Protein AF-A0A0G4N656-F1 (afdb_monomer_lite)

pLDDT: mean 97.89, std 2.23, range [76.06, 98.94]

Foldseek 3Di:
DQDDPPDPVQLVVQANPVSLCSVLVVLVVCCVVPVPAAAEQEAARSGLSSQLSNLQVHDPVSLVSHQAYEYELHLCQVPDSRPNDPVRYYYHQFPPSVSVVNDDDGDPSSVPCVVVVVVVVVVVVVRRD

Organism: Verticillium longisporum (NCBI:txid100787)

Structure (mmCIF, N/CA/C/O backbone):
data_AF-A0A0G4N656-F1
#
_entry.id   AF-A0A0G4N656-F1
#
loop_
_atom_site.group_PDB
_atom_site.id
_atom_site.type_symbol
_atom_site.label_atom_id
_atom_site.label_alt_id
_atom_site.label_comp_id
_atom_site.label_asym_id
_atom_site.label_entity_id
_atom_site.label_seq_id
_atom_site.pdbx_PDB_ins_code
_atom_site.Cartn_x
_atom_site.Cartn_y
_atom_site.Cartn_z
_atom_site.occupancy
_atom_site.B_iso_or_equiv
_atom_site.auth_seq_id
_atom_site.auth_comp_id
_atom_site.auth_asym_id
_atom_site.auth_atom_id
_atom_site.pdbx_PDB_model_num
ATOM 1 N N . GLY A 1 1 ? -6.746 9.811 -2.331 1.00 89.88 1 GLY A N 1
ATOM 2 C CA . GLY A 1 1 ? -5.439 9.121 -2.350 1.00 89.88 1 GLY A CA 1
ATOM 3 C C . GLY A 1 1 ? -4.524 9.719 -1.300 1.00 89.88 1 GLY A C 1
ATOM 4 O O . GLY A 1 1 ? -4.951 10.631 -0.602 1.00 89.88 1 GLY A O 1
ATOM 5 N N . VAL A 1 2 ? -3.294 9.218 -1.185 1.00 97.44 2 VAL A N 1
ATOM 6 C CA . VAL A 1 2 ? -2.240 9.826 -0.353 1.00 97.44 2 VAL A CA 1
ATOM 7 C C . VAL A 1 2 ? -1.472 10.820 -1.220 1.00 97.44 2 VAL A C 1
ATOM 9 O O . VAL A 1 2 ? -1.015 10.445 -2.296 1.00 97.44 2 VAL A O 1
ATOM 12 N N . THR A 1 3 ? -1.338 12.068 -0.778 1.00 97.56 3 THR A N 1
ATOM 13 C CA . THR A 1 3 ? -0.564 13.083 -1.505 1.00 97.56 3 THR A CA 1
ATOM 14 C C . THR A 1 3 ? 0.915 12.945 -1.167 1.00 97.56 3 THR A C 1
ATOM 16 O O . THR A 1 3 ? 1.298 13.126 -0.014 1.00 97.56 3 THR A O 1
ATOM 19 N N . TYR A 1 4 ? 1.736 12.625 -2.165 1.00 98.19 4 TYR A N 1
ATOM 20 C CA . TYR A 1 4 ? 3.196 12.590 -2.077 1.00 98.19 4 TYR A CA 1
ATOM 21 C C . TYR A 1 4 ? 3.806 12.723 -3.487 1.00 98.19 4 TYR A C 1
ATOM 23 O O . TYR A 1 4 ? 3.086 12.516 -4.466 1.00 98.19 4 TYR A O 1
ATOM 31 N N . PRO A 1 5 ? 5.102 13.059 -3.629 1.00 98.00 5 PRO A N 1
ATOM 32 C CA . PRO A 1 5 ? 5.697 13.377 -4.932 1.00 98.00 5 PRO A CA 1
ATOM 33 C C . PRO A 1 5 ? 5.783 12.219 -5.932 1.00 98.00 5 PRO A C 1
ATOM 35 O O . PRO A 1 5 ? 5.918 12.471 -7.124 1.00 98.00 5 PRO A O 1
ATOM 38 N N . ALA A 1 6 ? 5.766 10.967 -5.461 1.00 97.69 6 ALA A N 1
ATOM 39 C CA . ALA A 1 6 ? 5.884 9.763 -6.290 1.00 97.69 6 ALA A CA 1
ATOM 40 C C . ALA A 1 6 ? 7.044 9.796 -7.312 1.00 97.69 6 ALA A C 1
ATOM 42 O O . ALA A 1 6 ? 6.914 9.323 -8.438 1.00 97.69 6 ALA A O 1
ATOM 43 N N . ASN A 1 7 ? 8.195 10.346 -6.917 1.00 97.94 7 ASN A N 1
ATOM 44 C CA . ASN A 1 7 ? 9.356 10.522 -7.792 1.00 97.94 7 ASN A CA 1
ATOM 45 C C . ASN A 1 7 ? 10.402 9.404 -7.614 1.00 97.94 7 ASN A C 1
ATOM 47 O O . ASN A 1 7 ? 10.369 8.645 -6.645 1.00 97.94 7 ASN A O 1
ATOM 51 N N . VAL A 1 8 ? 11.353 9.309 -8.546 1.00 96.88 8 VAL A N 1
ATOM 52 C CA . VAL A 1 8 ? 12.396 8.266 -8.526 1.00 96.88 8 VAL A CA 1
ATOM 53 C C . VAL A 1 8 ? 13.269 8.354 -7.271 1.00 96.88 8 VAL A C 1
ATOM 55 O O . VAL A 1 8 ? 13.578 7.327 -6.675 1.00 96.88 8 VAL A O 1
ATOM 58 N N . ALA A 1 9 ? 13.616 9.562 -6.819 1.00 97.75 9 ALA A N 1
ATOM 59 C CA . ALA A 1 9 ? 14.427 9.749 -5.615 1.00 97.75 9 ALA A CA 1
ATOM 60 C C . ALA A 1 9 ? 13.756 9.150 -4.364 1.00 97.75 9 ALA A C 1
ATOM 62 O O . ALA A 1 9 ? 14.400 8.438 -3.599 1.00 97.75 9 ALA A O 1
ATOM 63 N N . GLY A 1 10 ? 12.450 9.370 -4.191 1.00 98.00 10 GLY A N 1
ATOM 64 C CA . GLY A 1 10 ? 11.661 8.793 -3.104 1.00 98.00 10 GLY A CA 1
ATOM 65 C C . GLY A 1 10 ? 11.558 7.273 -3.194 1.00 98.00 10 GLY A C 1
ATOM 66 O O . GLY A 1 10 ? 11.662 6.593 -2.178 1.00 98.00 10 GLY A O 1
ATOM 67 N N . PHE A 1 11 ? 11.429 6.721 -4.404 1.00 98.44 11 PHE A N 1
ATOM 68 C CA . PHE A 1 11 ? 11.470 5.272 -4.620 1.00 98.44 11 PHE A CA 1
ATOM 69 C C . PHE A 1 11 ? 12.818 4.662 -4.210 1.00 98.44 11 PHE A C 1
ATOM 71 O O . PHE A 1 11 ? 12.844 3.673 -3.478 1.00 98.44 11 PHE A O 1
ATOM 78 N N . LEU A 1 12 ? 13.928 5.264 -4.648 1.00 97.69 12 LEU A N 1
ATOM 79 C CA . LEU A 1 12 ? 15.280 4.792 -4.331 1.00 97.69 12 LEU A CA 1
ATOM 80 C C . LEU A 1 12 ? 15.609 4.938 -2.839 1.00 97.69 12 LEU A C 1
ATOM 82 O O . LEU A 1 12 ? 16.352 4.130 -2.292 1.00 97.69 12 LEU A O 1
ATOM 86 N N . ALA A 1 13 ? 15.005 5.916 -2.161 1.00 98.00 13 ALA A N 1
ATOM 87 C CA . ALA A 1 13 ? 15.086 6.071 -0.711 1.00 98.00 13 ALA A CA 1
ATOM 88 C C . ALA A 1 13 ? 14.222 5.056 0.074 1.00 98.00 13 ALA A C 1
ATOM 90 O O . ALA A 1 13 ? 14.209 5.082 1.304 1.00 98.00 13 ALA A O 1
ATOM 91 N N . GLY A 1 14 ? 13.488 4.164 -0.603 1.00 98.00 14 GLY A N 1
ATOM 92 C CA . GLY A 1 14 ? 12.625 3.172 0.042 1.00 98.00 14 GLY A CA 1
ATOM 93 C C . GLY A 1 14 ? 11.266 3.722 0.491 1.00 98.00 14 GLY A C 1
ATOM 94 O O . GLY A 1 14 ? 10.654 3.167 1.413 1.00 98.00 14 GLY A O 1
ATOM 95 N N . GLY A 1 15 ? 10.800 4.790 -0.153 1.00 98.38 15 GLY A N 1
ATOM 96 C CA . GLY A 1 15 ? 9.465 5.365 -0.043 1.00 98.38 15 GLY A CA 1
ATOM 97 C C . GLY A 1 15 ? 9.522 6.799 0.464 1.00 98.38 15 GLY A C 1
ATOM 98 O O . GLY A 1 15 ? 10.281 7.114 1.379 1.00 98.38 15 GLY A O 1
ATOM 99 N N . ASP A 1 16 ? 8.684 7.677 -0.089 1.00 98.62 16 ASP A N 1
ATOM 100 C CA . ASP A 1 16 ? 8.635 9.071 0.348 1.00 98.62 16 ASP A CA 1
ATOM 101 C C . ASP A 1 16 ? 8.258 9.183 1.837 1.00 98.62 16 ASP A C 1
ATOM 103 O O . ASP A 1 16 ? 7.195 8.728 2.279 1.00 98.62 16 ASP A O 1
ATOM 107 N N . ALA A 1 17 ? 9.139 9.789 2.635 1.00 98.38 17 ALA A N 1
ATOM 108 C CA . ALA A 1 17 ? 8.971 9.861 4.084 1.00 98.38 17 ALA A CA 1
ATOM 109 C C . ALA A 1 17 ? 7.779 10.743 4.492 1.00 98.38 17 ALA A C 1
ATOM 111 O O . ALA A 1 17 ? 7.093 10.437 5.472 1.00 98.38 17 ALA A O 1
ATOM 112 N N . ALA A 1 18 ? 7.512 11.823 3.750 1.00 98.44 18 ALA A N 1
ATOM 113 C CA . ALA A 1 18 ? 6.368 12.691 4.012 1.00 98.44 18 ALA A CA 1
ATOM 114 C C . ALA A 1 18 ? 5.052 11.975 3.683 1.00 98.44 18 ALA A C 1
ATOM 116 O O . ALA A 1 18 ? 4.175 11.918 4.536 1.00 98.44 18 ALA A O 1
ATOM 117 N N . GLY A 1 19 ? 4.962 11.326 2.524 1.00 98.62 19 GLY A N 1
ATOM 118 C CA . GLY A 1 19 ? 3.838 10.500 2.099 1.00 98.62 19 GLY A CA 1
ATOM 119 C C . GLY A 1 19 ? 3.558 9.347 3.054 1.00 98.62 19 GLY A C 1
ATOM 120 O O . GLY A 1 19 ? 2.402 9.079 3.374 1.00 98.62 19 GLY A O 1
ATOM 121 N N . SER A 1 20 ? 4.608 8.722 3.589 1.00 98.81 20 SER A N 1
ATOM 122 C CA . SER A 1 20 ? 4.496 7.690 4.628 1.00 98.81 20 SER A CA 1
ATOM 123 C C . SER A 1 20 ? 3.822 8.236 5.892 1.00 98.81 20 SER A C 1
ATOM 125 O O . SER A 1 20 ? 2.862 7.644 6.387 1.00 98.81 20 SER A O 1
ATOM 127 N N . ARG A 1 21 ? 4.257 9.413 6.371 1.00 98.81 21 ARG A N 1
ATOM 128 C CA . ARG A 1 21 ? 3.613 10.105 7.502 1.00 98.81 21 ARG A CA 1
ATOM 129 C C . ARG A 1 21 ? 2.178 10.514 7.179 1.00 98.81 21 ARG A C 1
ATOM 131 O O . ARG A 1 21 ? 1.290 10.306 8.000 1.00 98.81 21 ARG A O 1
ATOM 138 N N . THR A 1 22 ? 1.926 11.046 5.986 1.00 98.75 22 THR A N 1
ATOM 139 C CA . THR A 1 22 ? 0.582 11.429 5.536 1.00 98.75 22 THR A CA 1
ATOM 140 C C . THR A 1 22 ? -0.356 10.226 5.514 1.00 98.75 22 THR A C 1
ATOM 142 O O . THR A 1 22 ? -1.481 10.320 5.999 1.00 98.75 22 THR A O 1
ATOM 145 N N . MET A 1 23 ? 0.087 9.069 5.017 1.00 98.88 23 MET A N 1
ATOM 146 C CA . MET A 1 23 ? -0.724 7.851 5.017 1.00 98.88 23 MET A CA 1
ATOM 147 C C . MET A 1 23 ? -1.023 7.352 6.437 1.00 98.88 23 MET A C 1
ATOM 149 O O . MET A 1 23 ? -2.166 6.981 6.721 1.00 98.88 23 MET A O 1
ATOM 153 N N . ALA A 1 24 ? -0.047 7.395 7.349 1.00 98.81 24 ALA A N 1
ATOM 154 C CA . ALA A 1 24 ? -0.264 7.057 8.757 1.00 98.81 24 ALA A CA 1
ATOM 155 C C . ALA A 1 24 ? -1.277 8.011 9.422 1.00 98.81 24 ALA A C 1
ATOM 157 O O . ALA A 1 24 ? -2.210 7.564 10.090 1.00 98.81 24 ALA A O 1
ATOM 158 N N . GLN A 1 25 ? -1.169 9.319 9.166 1.00 98.75 25 GLN A N 1
ATOM 159 C CA . GLN A 1 25 ? -2.110 10.332 9.659 1.00 98.75 25 GLN A CA 1
ATOM 160 C C . GLN A 1 25 ? -3.526 10.140 9.104 1.00 98.75 25 GLN A C 1
ATOM 162 O O . GLN A 1 25 ? -4.497 10.219 9.855 1.00 98.75 25 GLN A O 1
ATOM 167 N N . LEU A 1 26 ? -3.665 9.851 7.807 1.00 98.75 26 LEU A N 1
ATOM 168 C CA . LEU A 1 26 ? -4.961 9.551 7.190 1.00 98.75 26 LEU A CA 1
ATOM 169 C C . LEU A 1 26 ? -5.583 8.284 7.783 1.00 98.75 26 LEU A C 1
ATOM 171 O O . LEU A 1 26 ? -6.786 8.255 8.035 1.00 98.75 26 LEU A O 1
ATOM 175 N N . THR A 1 27 ? -4.766 7.269 8.069 1.00 98.69 27 THR A N 1
ATOM 176 C CA . THR A 1 27 ? -5.211 6.043 8.743 1.00 98.69 27 THR A CA 1
ATOM 177 C C . THR A 1 27 ? -5.717 6.353 10.150 1.00 98.69 27 THR A C 1
ATOM 179 O O . THR A 1 27 ? -6.839 5.987 10.495 1.00 98.69 27 THR A O 1
ATOM 182 N N . ALA A 1 28 ? -4.941 7.093 10.946 1.00 98.50 28 ALA A N 1
ATOM 183 C CA . ALA A 1 28 ? -5.338 7.526 12.283 1.00 98.50 28 ALA A CA 1
ATOM 184 C C . ALA A 1 28 ? -6.635 8.354 12.264 1.00 98.50 28 ALA A C 1
ATOM 186 O O . ALA A 1 28 ? -7.518 8.149 13.095 1.00 98.50 28 ALA A O 1
ATOM 187 N N . ARG A 1 29 ? -6.783 9.244 11.279 1.00 98.56 29 ARG A N 1
ATOM 188 C CA . ARG A 1 29 ? -7.993 10.043 11.074 1.00 98.56 29 ARG A CA 1
ATOM 189 C C . ARG A 1 29 ? -9.201 9.182 10.703 1.00 98.56 29 ARG A C 1
ATOM 191 O O . ARG A 1 29 ? -10.287 9.426 11.214 1.00 98.56 29 ARG A O 1
ATOM 198 N N . ALA A 1 30 ? -9.032 8.167 9.857 1.00 98.50 30 ALA A N 1
ATOM 199 C CA . ALA A 1 30 ? -10.109 7.237 9.522 1.00 98.50 30 ALA A CA 1
ATOM 200 C C . ALA A 1 30 ? -10.566 6.427 10.747 1.00 98.50 30 ALA A C 1
ATOM 202 O O . ALA A 1 30 ? -11.763 6.207 10.919 1.00 98.50 30 ALA A O 1
ATOM 203 N N . VAL A 1 31 ? -9.635 6.040 11.630 1.00 98.19 31 VAL A N 1
ATOM 204 C CA . VAL A 1 31 ? -9.966 5.370 12.899 1.00 98.19 31 VAL A CA 1
ATOM 205 C C . VAL A 1 31 ? -10.880 6.231 13.768 1.00 98.19 31 VAL A C 1
ATOM 207 O O . VAL A 1 31 ? -11.836 5.701 14.331 1.00 98.19 31 VAL A O 1
ATOM 210 N N . THR A 1 32 ? -10.601 7.532 13.882 1.00 97.88 32 THR A N 1
ATOM 211 C CA . THR A 1 32 ? -11.352 8.431 14.771 1.00 97.88 32 THR A CA 1
ATOM 212 C C . THR A 1 32 ? -12.648 8.941 14.150 1.00 97.88 32 THR A C 1
ATOM 214 O O . THR A 1 32 ? -13.676 8.961 14.818 1.00 97.88 32 THR A O 1
ATOM 217 N N . GLN A 1 33 ? -12.628 9.333 12.875 1.00 98.44 33 GLN A N 1
ATOM 218 C CA . GLN A 1 33 ? -13.791 9.922 12.201 1.00 98.44 33 GLN A CA 1
ATOM 219 C C . GLN A 1 33 ? -14.812 8.875 11.752 1.00 98.44 33 GLN A C 1
ATOM 221 O O . GLN A 1 33 ? -15.982 9.198 11.565 1.00 98.44 33 GLN A O 1
ATOM 226 N N . CYS A 1 34 ? -14.386 7.624 11.559 1.00 98.00 34 CYS A N 1
ATOM 227 C CA . CYS A 1 34 ? -15.233 6.559 11.035 1.00 98.00 34 CYS A CA 1
ATOM 228 C C . CYS A 1 34 ? -15.036 5.259 11.840 1.00 98.00 34 CYS A C 1
ATOM 230 O O . CYS A 1 34 ? -14.525 4.272 11.308 1.00 98.00 34 CYS A O 1
ATOM 232 N N . PRO A 1 35 ? -15.456 5.201 13.117 1.00 95.31 35 PRO A N 1
ATOM 233 C CA . PRO A 1 35 ? -15.141 4.084 14.018 1.00 95.31 35 PRO A CA 1
ATOM 234 C C . PRO A 1 35 ? -15.703 2.726 13.569 1.00 95.31 35 PRO A C 1
ATOM 236 O O . PRO A 1 35 ? -15.194 1.686 13.978 1.00 95.31 35 PRO A O 1
ATOM 239 N N . ASN A 1 36 ? -16.701 2.715 12.682 1.00 96.31 36 ASN A N 1
ATOM 240 C CA . ASN A 1 36 ? -17.286 1.490 12.131 1.00 96.31 36 ASN A CA 1
ATOM 241 C C . ASN A 1 36 ? -16.739 1.123 10.743 1.00 96.31 36 ASN A C 1
ATOM 243 O O . ASN A 1 36 ? -17.039 0.042 10.239 1.00 96.31 36 ASN A O 1
ATOM 247 N N . THR A 1 37 ? -15.931 1.987 10.117 1.00 98.06 37 THR A N 1
ATOM 248 C CA . THR A 1 37 ? -15.404 1.709 8.776 1.00 98.06 37 THR A CA 1
ATOM 249 C C . THR A 1 37 ? -14.390 0.570 8.799 1.00 98.06 37 THR A C 1
ATOM 251 O O . THR A 1 37 ? -13.662 0.377 9.782 1.00 98.06 37 THR A O 1
ATOM 254 N N . LYS A 1 38 ? -14.325 -0.173 7.693 1.00 98.31 38 LYS A N 1
ATOM 255 C CA . LYS A 1 38 ? -13.282 -1.166 7.433 1.00 98.31 38 LYS A CA 1
ATOM 256 C C . LYS A 1 38 ? -12.141 -0.472 6.697 1.00 98.31 38 LYS A C 1
ATOM 258 O O . LYS A 1 38 ? -12.313 -0.006 5.574 1.00 98.31 38 LYS A O 1
ATOM 263 N N . ILE A 1 39 ? -10.979 -0.376 7.336 1.00 98.56 39 ILE A N 1
ATOM 264 C CA . ILE A 1 39 ? -9.826 0.333 6.773 1.00 98.56 39 ILE A CA 1
ATOM 265 C C . ILE A 1 39 ? -8.973 -0.651 5.974 1.00 98.56 39 ILE A C 1
ATOM 267 O O . ILE A 1 39 ? -8.463 -1.626 6.528 1.00 98.56 39 ILE A O 1
ATOM 271 N N . VAL A 1 40 ? -8.794 -0.369 4.687 1.00 98.62 40 VAL A N 1
ATOM 272 C CA . VAL A 1 40 ? -7.881 -1.095 3.800 1.00 98.62 40 VAL A CA 1
ATOM 273 C C . VAL A 1 40 ? -6.769 -0.150 3.364 1.00 98.62 40 VAL A C 1
ATOM 275 O O . VAL A 1 40 ? -7.050 0.954 2.901 1.00 98.62 40 VAL A O 1
ATOM 278 N N . LEU A 1 41 ? -5.516 -0.585 3.496 1.00 98.81 41 LEU A N 1
ATOM 279 C CA . LEU A 1 41 ? -4.361 0.142 2.965 1.00 98.81 41 LEU A CA 1
ATOM 280 C C . LEU A 1 41 ? -3.893 -0.524 1.672 1.00 98.81 41 LEU A C 1
ATOM 282 O O . LEU A 1 41 ? -3.819 -1.750 1.590 1.00 98.81 41 LEU A O 1
ATOM 286 N N . SER A 1 42 ? -3.574 0.276 0.659 1.00 98.69 42 SER A N 1
ATOM 287 C CA . SER A 1 42 ? -3.089 -0.240 -0.616 1.00 98.69 42 SER A CA 1
ATOM 288 C C . SER A 1 42 ? -2.085 0.700 -1.262 1.00 98.69 42 SER A C 1
ATOM 290 O O . SER A 1 42 ? -2.127 1.911 -1.040 1.00 98.69 42 SER A O 1
ATOM 292 N N . GLY A 1 43 ? -1.171 0.126 -2.040 1.00 98.75 43 GLY A N 1
ATOM 293 C CA . GLY A 1 43 ? -0.097 0.844 -2.707 1.00 98.75 43 GLY A CA 1
ATOM 294 C C . GLY A 1 43 ? 0.452 0.056 -3.892 1.00 98.75 43 GLY A C 1
ATOM 295 O O . GLY A 1 43 ? 0.438 -1.173 -3.891 1.00 98.75 43 GLY A O 1
ATOM 296 N N . TYR A 1 44 ? 0.931 0.781 -4.898 1.00 98.81 44 TYR A N 1
ATOM 297 C CA . TYR A 1 44 ? 1.570 0.234 -6.092 1.00 98.81 44 TYR A CA 1
ATOM 298 C C . TYR A 1 44 ? 2.992 0.788 -6.213 1.00 98.81 44 TYR A C 1
ATOM 300 O O . TYR A 1 44 ? 3.179 1.997 -6.046 1.00 98.81 44 TYR A O 1
ATOM 308 N N . SER A 1 45 ? 3.986 -0.060 -6.495 1.00 98.75 45 SER A N 1
ATOM 309 C CA . SER A 1 45 ? 5.382 0.358 -6.687 1.00 98.75 45 SER A CA 1
ATOM 310 C C . SER A 1 45 ? 5.920 1.135 -5.471 1.00 98.75 45 SER A C 1
ATOM 312 O O . SER A 1 45 ? 5.832 0.658 -4.339 1.00 98.75 45 SER A O 1
ATOM 314 N N . GLN A 1 46 ? 6.407 2.368 -5.641 1.00 98.75 46 GLN A N 1
ATOM 315 C CA . GLN A 1 46 ? 6.766 3.250 -4.518 1.00 98.75 46 GLN A CA 1
ATOM 316 C C . GLN A 1 46 ? 5.633 3.411 -3.489 1.00 98.75 46 GLN A C 1
ATOM 318 O O . GLN A 1 46 ? 5.886 3.512 -2.291 1.00 98.75 46 GLN A O 1
ATOM 323 N N . GLY A 1 47 ? 4.373 3.409 -3.928 1.00 98.88 47 GLY A N 1
ATOM 324 C CA . GLY A 1 47 ? 3.224 3.471 -3.030 1.00 98.88 47 GLY A CA 1
ATOM 325 C C . GLY A 1 47 ? 3.148 2.272 -2.083 1.00 98.88 47 GLY A C 1
ATOM 326 O O . GLY A 1 47 ? 2.713 2.427 -0.948 1.00 98.88 47 GLY A O 1
ATOM 327 N N . ALA A 1 48 ? 3.614 1.089 -2.495 1.00 98.88 48 ALA A N 1
ATOM 328 C CA . ALA A 1 48 ? 3.715 -0.062 -1.601 1.00 98.88 48 ALA A CA 1
ATOM 329 C C . ALA A 1 48 ? 4.756 0.186 -0.496 1.00 98.88 48 ALA A C 1
ATOM 331 O O . ALA A 1 48 ? 4.477 -0.036 0.681 1.00 98.88 48 ALA A O 1
ATOM 332 N N . GLN A 1 49 ? 5.906 0.777 -0.840 1.00 98.88 49 GLN A N 1
ATOM 333 C CA . GLN A 1 49 ? 6.907 1.186 0.150 1.00 98.88 49 GLN A CA 1
ATOM 334 C C . GLN A 1 49 ? 6.331 2.188 1.167 1.00 98.88 49 GLN A C 1
ATOM 336 O O . GLN A 1 49 ? 6.568 2.054 2.368 1.00 98.88 49 GLN A O 1
ATOM 341 N N . VAL A 1 50 ? 5.533 3.155 0.694 1.00 98.94 50 VAL A N 1
ATOM 342 C CA . VAL A 1 50 ? 4.806 4.121 1.537 1.00 98.94 50 VAL A CA 1
ATOM 343 C C . VAL A 1 50 ? 3.837 3.409 2.490 1.00 98.94 50 VAL A C 1
ATOM 345 O O . VAL A 1 50 ? 3.786 3.765 3.666 1.00 98.94 50 VAL A O 1
ATOM 348 N N . VAL A 1 51 ? 3.130 2.366 2.036 1.00 98.94 51 VAL A N 1
ATOM 349 C CA . VAL A 1 51 ? 2.251 1.545 2.890 1.00 98.94 51 VAL A CA 1
ATOM 350 C C . VAL A 1 51 ? 3.042 0.823 3.984 1.00 98.94 51 VAL A C 1
ATOM 352 O O . VAL A 1 51 ? 2.641 0.887 5.146 1.00 98.94 51 VAL A O 1
ATOM 355 N N . HIS A 1 52 ? 4.170 0.180 3.654 1.00 98.88 52 HIS A N 1
ATOM 356 C CA . HIS A 1 52 ? 5.042 -0.456 4.655 1.00 98.88 52 HIS A CA 1
ATOM 357 C C . HIS A 1 52 ? 5.501 0.543 5.722 1.00 98.88 52 HIS A C 1
ATOM 359 O O . HIS A 1 52 ? 5.386 0.279 6.920 1.00 98.88 52 HIS A O 1
ATOM 365 N N . ASN A 1 53 ? 5.983 1.707 5.286 1.00 98.81 53 ASN A N 1
ATOM 366 C CA . ASN A 1 53 ? 6.488 2.745 6.179 1.00 98.81 53 ASN A CA 1
ATOM 367 C C . ASN A 1 53 ? 5.379 3.304 7.077 1.00 98.81 53 ASN A C 1
ATOM 369 O O . ASN A 1 53 ? 5.593 3.485 8.273 1.00 98.81 53 ASN A O 1
ATOM 373 N N . ALA A 1 54 ? 4.197 3.567 6.513 1.00 98.88 54 ALA A N 1
ATOM 374 C CA . ALA A 1 54 ? 3.046 4.058 7.258 1.00 98.88 54 ALA A CA 1
ATOM 375 C C . ALA A 1 54 ? 2.576 3.038 8.298 1.00 98.88 54 ALA A C 1
ATOM 377 O O . ALA A 1 54 ? 2.341 3.408 9.444 1.00 98.88 54 ALA A O 1
ATOM 378 N N . ALA A 1 55 ? 2.501 1.755 7.931 1.00 98.75 55 ALA A N 1
ATOM 379 C CA . ALA A 1 55 ? 2.122 0.682 8.846 1.00 98.75 55 ALA A CA 1
ATOM 380 C C . ALA A 1 55 ? 3.087 0.557 10.039 1.00 98.75 55 ALA A C 1
ATOM 382 O O . ALA A 1 55 ? 2.647 0.294 11.155 1.00 98.75 55 ALA A O 1
ATOM 383 N N . GLY A 1 56 ? 4.385 0.808 9.832 1.00 98.50 56 GLY A N 1
ATOM 384 C CA . GLY A 1 56 ? 5.381 0.865 10.908 1.00 98.50 56 GLY A CA 1
ATOM 385 C C . GLY A 1 56 ? 5.252 2.073 11.849 1.00 98.50 56 GLY A C 1
ATOM 386 O O . GLY A 1 56 ? 5.845 2.063 12.921 1.00 98.50 56 GLY A O 1
ATOM 387 N N . GLN A 1 57 ? 4.485 3.101 11.474 1.00 98.56 57 GLN A N 1
ATOM 388 C CA . GLN A 1 57 ? 4.262 4.311 12.281 1.00 98.56 57 GLN A CA 1
ATOM 389 C C . GLN A 1 57 ? 2.954 4.268 13.085 1.00 98.56 57 GLN A C 1
ATOM 391 O O . GLN A 1 57 ? 2.711 5.152 13.907 1.00 98.56 57 GLN A O 1
ATOM 396 N N . LEU A 1 58 ? 2.092 3.278 12.839 1.00 98.56 58 LEU A N 1
ATOM 397 C CA . LEU A 1 58 ? 0.815 3.150 13.535 1.00 98.56 58 LEU A CA 1
ATOM 398 C C . LEU A 1 58 ? 1.016 2.649 14.968 1.00 98.56 58 LEU A C 1
ATOM 400 O O . LEU A 1 58 ? 1.833 1.770 15.240 1.00 98.56 58 LEU A O 1
ATOM 404 N N . THR A 1 59 ? 0.203 3.159 15.892 1.00 98.44 59 THR A N 1
ATOM 405 C CA . THR A 1 59 ? 0.098 2.573 17.234 1.00 98.44 59 THR A CA 1
ATOM 406 C C . THR A 1 59 ? -0.576 1.201 17.169 1.00 98.44 59 THR A C 1
ATOM 408 O O . THR A 1 59 ? -1.321 0.910 16.234 1.00 98.44 59 THR A O 1
ATOM 411 N N . ALA A 1 60 ? -0.412 0.367 18.201 1.00 98.19 60 ALA A N 1
ATOM 412 C CA . ALA A 1 60 ? -1.083 -0.936 18.265 1.00 98.19 60 ALA A CA 1
ATOM 413 C C . ALA A 1 60 ? -2.616 -0.825 18.112 1.00 98.19 60 ALA A C 1
ATOM 415 O O . ALA A 1 60 ? -3.236 -1.614 17.400 1.00 98.19 60 ALA A O 1
ATOM 416 N N . ALA A 1 61 ? -3.227 0.200 18.719 1.00 97.94 61 ALA A N 1
ATOM 417 C CA . ALA A 1 61 ? -4.658 0.462 18.587 1.00 97.94 61 ALA A CA 1
ATOM 418 C C . ALA A 1 61 ? -5.053 0.808 17.140 1.00 97.94 61 ALA A C 1
ATOM 420 O O . ALA A 1 61 ? -6.053 0.297 16.643 1.00 97.94 61 ALA A O 1
ATOM 421 N N . GLN A 1 62 ? -4.261 1.629 16.443 1.00 98.44 62 GLN A N 1
ATOM 422 C CA . GLN A 1 62 ? -4.500 1.970 15.037 1.00 98.44 62 GLN A CA 1
ATOM 423 C C . GLN A 1 62 ? -4.281 0.763 14.117 1.00 98.44 62 GLN A C 1
ATOM 425 O O . GLN A 1 62 ? -5.126 0.485 13.269 1.00 98.44 62 GLN A O 1
ATOM 430 N N . THR A 1 63 ? -3.210 -0.004 14.328 1.00 98.50 63 THR A N 1
ATOM 431 C CA . THR A 1 63 ? -2.932 -1.260 13.617 1.00 98.50 63 THR A CA 1
ATOM 432 C C . THR A 1 63 ? -4.095 -2.243 13.732 1.00 98.50 63 THR A C 1
ATOM 434 O O . THR A 1 63 ? -4.530 -2.807 12.730 1.00 98.50 63 THR A O 1
ATOM 437 N N . ASN A 1 64 ? -4.675 -2.396 14.926 1.00 98.00 64 ASN A N 1
ATOM 438 C CA . ASN A 1 64 ? -5.814 -3.291 15.144 1.00 98.00 64 ASN A CA 1
ATOM 439 C C . ASN A 1 64 ? -7.063 -2.898 14.342 1.00 98.00 64 ASN A C 1
ATOM 441 O O . ASN A 1 64 ? -7.886 -3.765 14.035 1.00 98.00 64 ASN A O 1
ATOM 445 N N . ARG A 1 65 ? -7.193 -1.617 13.979 1.00 98.19 65 ARG A N 1
ATOM 446 C CA . ARG A 1 65 ? -8.291 -1.088 13.160 1.00 98.19 65 ARG A CA 1
ATOM 447 C C . ARG A 1 65 ? -8.071 -1.286 11.657 1.00 98.19 65 ARG A C 1
ATOM 449 O O . ARG A 1 65 ? -9.034 -1.187 10.895 1.00 98.19 65 ARG A O 1
ATOM 456 N N . VAL A 1 66 ? -6.850 -1.606 11.219 1.00 98.56 66 VAL A N 1
ATOM 457 C CA . VAL A 1 66 ? -6.577 -1.971 9.823 1.00 98.56 66 VAL A CA 1
ATOM 458 C C . VAL A 1 66 ? -7.133 -3.369 9.551 1.00 98.56 66 VAL A C 1
ATOM 460 O O . VAL A 1 66 ? -6.739 -4.368 10.162 1.00 98.56 66 VAL A O 1
ATOM 463 N N . THR A 1 67 ? -8.090 -3.426 8.629 1.00 98.56 67 THR A N 1
ATOM 464 C CA . THR A 1 67 ? -8.793 -4.653 8.243 1.00 98.56 67 THR A CA 1
ATOM 465 C C . THR A 1 67 ? -7.951 -5.491 7.290 1.00 98.56 67 THR A C 1
ATOM 467 O O . THR A 1 67 ? -7.850 -6.703 7.468 1.00 98.56 67 THR A O 1
ATOM 470 N N . ALA A 1 68 ? -7.325 -4.852 6.299 1.00 98.69 68 ALA A N 1
ATOM 471 C CA . ALA A 1 68 ? -6.462 -5.530 5.341 1.00 98.69 68 ALA A CA 1
ATOM 472 C C . ALA A 1 68 ? -5.414 -4.589 4.734 1.00 98.69 68 ALA A C 1
ATOM 474 O O . ALA A 1 68 ? -5.608 -3.373 4.679 1.00 98.69 68 ALA A O 1
ATOM 475 N N . VAL A 1 69 ? -4.333 -5.173 4.225 1.00 98.88 69 VAL A N 1
ATOM 476 C CA . VAL A 1 69 ? -3.337 -4.495 3.392 1.00 98.88 69 VAL A CA 1
ATOM 477 C C . VAL A 1 69 ? -3.173 -5.264 2.090 1.00 98.88 69 VAL A C 1
ATOM 479 O O . VAL A 1 69 ? -3.024 -6.485 2.118 1.00 98.88 69 VAL A O 1
ATOM 482 N N . LEU A 1 70 ? -3.197 -4.565 0.956 1.00 98.69 70 LEU A N 1
ATOM 483 C CA . LEU A 1 70 ? -2.950 -5.173 -0.347 1.00 98.69 70 LEU A CA 1
ATOM 484 C C . LEU A 1 70 ? -2.060 -4.288 -1.218 1.00 98.69 70 LEU A C 1
ATOM 486 O O . LEU A 1 70 ? -2.436 -3.158 -1.520 1.00 98.69 70 LEU A O 1
ATOM 490 N N . THR A 1 71 ? -0.912 -4.797 -1.656 1.00 98.88 71 THR A N 1
ATOM 491 C CA . THR A 1 71 ? 0.037 -4.055 -2.503 1.00 98.88 71 THR A CA 1
ATOM 492 C C . THR A 1 71 ? 0.26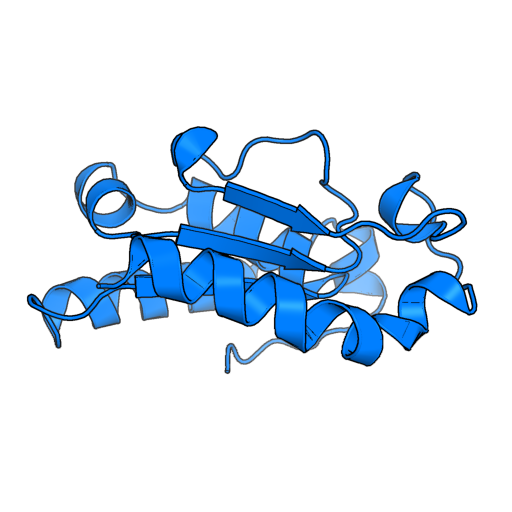1 -4.724 -3.856 1.00 98.88 71 THR A C 1
ATOM 494 O O . THR A 1 71 ? 0.070 -5.931 -4.011 1.00 98.88 71 THR A O 1
ATOM 497 N N . PHE A 1 72 ? 0.670 -3.924 -4.840 1.00 98.88 72 PHE A N 1
ATOM 498 C CA . PHE A 1 72 ? 1.015 -4.354 -6.194 1.00 98.88 72 PHE A CA 1
ATOM 499 C C . PHE A 1 72 ? 2.436 -3.902 -6.537 1.00 98.88 72 PHE A C 1
ATOM 501 O O . PHE A 1 72 ? 2.806 -2.769 -6.226 1.00 98.88 72 PHE A O 1
ATOM 508 N N . GLY A 1 73 ? 3.226 -4.743 -7.202 1.00 98.69 73 GLY A N 1
ATOM 509 C CA . GLY A 1 73 ? 4.567 -4.355 -7.661 1.00 98.69 73 GLY A CA 1
ATOM 510 C C . GLY A 1 73 ? 5.468 -3.930 -6.508 1.00 98.69 73 GLY A C 1
ATOM 511 O O . GLY A 1 73 ? 6.080 -2.870 -6.568 1.00 98.69 73 GLY A O 1
ATOM 512 N N . ASP A 1 74 ? 5.438 -4.687 -5.412 1.00 98.81 74 ASP A N 1
ATOM 513 C CA . ASP A 1 74 ? 5.964 -4.269 -4.118 1.00 98.81 74 ASP A CA 1
ATOM 514 C C . ASP A 1 74 ? 7.488 -4.463 -4.005 1.00 98.81 74 ASP A C 1
ATOM 516 O O . ASP A 1 74 ? 7.954 -5.605 -3.919 1.00 98.81 74 ASP A O 1
ATOM 520 N N . PRO A 1 75 ? 8.280 -3.379 -3.908 1.00 98.50 75 PRO A N 1
ATOM 521 C CA . PRO A 1 75 ? 9.732 -3.467 -3.735 1.00 98.50 75 PRO A CA 1
ATOM 522 C C . PRO A 1 75 ? 10.136 -4.057 -2.376 1.00 98.50 75 PRO A C 1
ATOM 524 O O . PRO A 1 75 ? 11.268 -4.493 -2.185 1.00 98.50 75 PRO A O 1
ATOM 527 N N . LYS A 1 76 ? 9.213 -4.048 -1.408 1.00 98.31 76 LYS A N 1
ATOM 528 C CA . LYS A 1 76 ? 9.384 -4.551 -0.045 1.00 98.31 76 LYS A CA 1
ATOM 529 C C . LYS A 1 76 ? 8.600 -5.846 0.185 1.00 98.31 76 LYS A C 1
ATOM 531 O O . LYS A 1 76 ? 8.385 -6.213 1.334 1.00 98.31 76 LYS A O 1
ATOM 536 N N . ARG A 1 77 ? 8.254 -6.598 -0.871 1.00 97.56 77 ARG A N 1
ATOM 537 C CA . ARG A 1 77 ? 7.411 -7.819 -0.833 1.00 97.56 77 ARG A CA 1
ATOM 538 C C . ARG A 1 77 ? 7.711 -8.848 0.269 1.00 97.56 77 ARG A C 1
ATOM 540 O O . ARG A 1 77 ? 6.815 -9.592 0.650 1.00 97.56 77 ARG A O 1
ATOM 547 N N . ASN A 1 78 ? 8.957 -8.935 0.739 1.00 96.19 78 ASN A N 1
ATOM 548 C CA . ASN A 1 78 ? 9.397 -9.900 1.755 1.00 96.19 78 ASN A CA 1
ATOM 549 C C . ASN A 1 78 ? 9.497 -9.286 3.164 1.00 96.19 78 ASN A C 1
ATOM 551 O O . ASN A 1 78 ? 9.938 -9.950 4.099 1.00 96.19 78 ASN A O 1
ATOM 555 N N . GLN A 1 79 ? 9.133 -8.016 3.320 1.00 98.12 79 GLN A N 1
ATOM 556 C CA . GLN A 1 79 ? 9.133 -7.303 4.591 1.00 98.12 79 GLN A CA 1
ATOM 557 C C . GLN A 1 79 ? 7.718 -7.297 5.186 1.00 98.12 79 GLN A C 1
ATOM 559 O O . GLN A 1 79 ? 6.729 -7.335 4.453 1.00 98.12 79 GLN A O 1
ATOM 564 N N . PRO A 1 80 ? 7.578 -7.236 6.517 1.00 97.94 80 PRO A N 1
ATOM 565 C CA . PRO A 1 80 ? 6.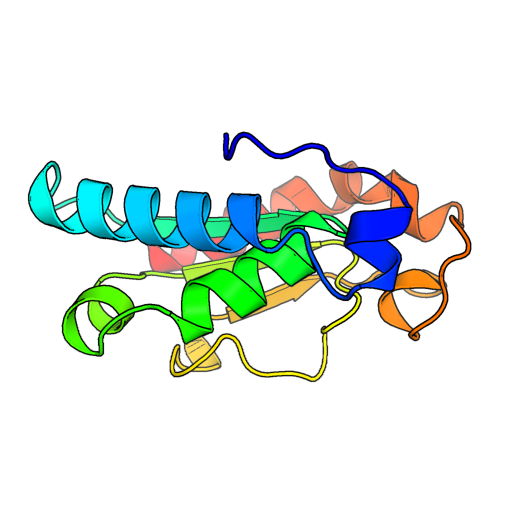273 -7.080 7.143 1.00 97.94 80 PRO A CA 1
ATOM 566 C C . PRO A 1 80 ? 5.708 -5.662 6.948 1.00 97.94 80 PRO A C 1
ATOM 568 O O . PRO A 1 80 ? 6.432 -4.692 6.712 1.00 97.94 80 PRO A O 1
ATOM 571 N N . PHE A 1 81 ? 4.392 -5.524 7.113 1.00 98.62 81 PHE A N 1
ATOM 572 C CA . PHE A 1 81 ? 3.701 -4.232 7.177 1.00 98.62 81 PHE A CA 1
ATOM 573 C C . PHE A 1 81 ? 3.604 -3.767 8.636 1.00 98.62 81 PHE A C 1
ATOM 575 O O . PHE A 1 81 ? 2.530 -3.783 9.241 1.00 98.62 81 PHE A O 1
ATOM 582 N N . GLY A 1 82 ? 4.748 -3.420 9.234 1.00 97.06 82 GLY A N 1
ATOM 583 C CA . GLY A 1 82 ? 4.830 -3.139 10.669 1.00 97.06 82 GLY A CA 1
ATOM 584 C C . GLY A 1 82 ? 4.394 -4.354 11.495 1.00 97.06 82 GLY A C 1
ATOM 585 O O . GLY A 1 82 ? 4.910 -5.452 11.306 1.00 97.06 82 GLY A O 1
ATOM 586 N N . THR A 1 83 ? 3.419 -4.164 12.386 1.00 98.00 83 THR A N 1
ATOM 587 C CA . THR A 1 83 ? 2.849 -5.229 13.233 1.00 98.00 83 THR A CA 1
ATOM 588 C C . THR A 1 83 ? 1.504 -5.766 12.729 1.00 98.00 83 THR A C 1
ATOM 590 O O . THR A 1 83 ? 0.843 -6.531 13.433 1.00 98.00 83 THR A O 1
ATOM 593 N N . ILE A 1 84 ? 1.078 -5.397 11.513 1.00 98.44 84 ILE A N 1
ATOM 594 C CA . ILE A 1 84 ? -0.143 -5.943 10.905 1.00 98.44 84 ILE A CA 1
ATOM 595 C C . ILE A 1 84 ? 0.064 -7.447 10.637 1.00 98.44 84 ILE 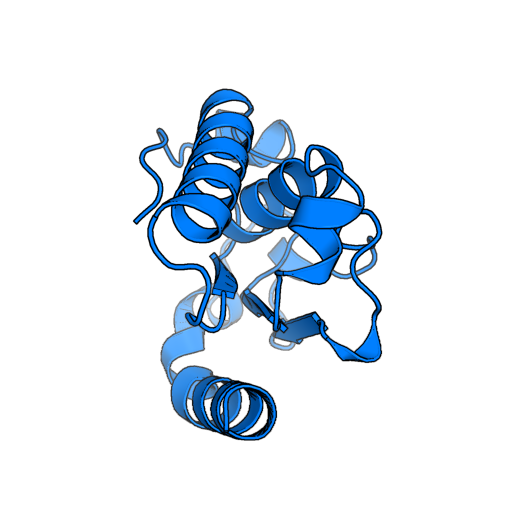A C 1
ATOM 597 O O . ILE A 1 84 ? 1.026 -7.810 9.955 1.00 98.44 84 ILE A O 1
ATOM 601 N N . PRO A 1 85 ? -0.827 -8.338 11.119 1.00 97.69 85 PRO A N 1
ATOM 602 C CA . PRO A 1 85 ? -0.679 -9.778 10.924 1.00 97.69 85 PRO A CA 1
ATOM 603 C C . PRO A 1 85 ? -0.645 -10.178 9.448 1.00 97.69 85 PRO A C 1
ATOM 605 O O . PRO A 1 85 ? -1.459 -9.703 8.655 1.00 97.69 85 PRO A O 1
ATOM 608 N N . ALA A 1 86 ? 0.213 -11.142 9.102 1.00 97.19 86 ALA A N 1
ATOM 609 C CA . ALA A 1 86 ? 0.331 -11.666 7.738 1.00 97.19 86 ALA A CA 1
ATOM 610 C C . ALA A 1 86 ? -0.992 -12.234 7.182 1.00 97.19 86 ALA A C 1
ATOM 612 O O . ALA A 1 86 ? -1.243 -12.188 5.983 1.00 97.19 86 ALA A O 1
ATOM 613 N N . SER A 1 87 ? -1.899 -12.704 8.045 1.00 97.31 87 SER A N 1
ATOM 614 C CA . SER A 1 87 ? -3.240 -13.155 7.639 1.00 97.31 87 SER A CA 1
ATOM 615 C C . SER A 1 87 ? -4.119 -12.039 7.045 1.00 97.31 87 SER A C 1
ATOM 617 O O . SER A 1 87 ? -5.076 -12.315 6.311 1.00 97.31 87 SER A O 1
ATOM 619 N N . ARG A 1 88 ? -3.789 -10.772 7.332 1.00 98.25 88 ARG A N 1
ATOM 620 C CA . ARG A 1 88 ? -4.476 -9.572 6.834 1.00 98.25 88 ARG A CA 1
ATOM 621 C C . ARG A 1 88 ? -3.746 -8.899 5.675 1.00 98.25 88 ARG A C 1
ATOM 623 O O . ARG A 1 88 ? -4.230 -7.875 5.197 1.00 98.25 88 ARG A O 1
ATOM 630 N N . THR A 1 89 ? -2.617 -9.430 5.214 1.00 98.56 89 THR A N 1
ATOM 631 C CA . THR A 1 89 ? -1.817 -8.799 4.159 1.00 98.56 89 THR A CA 1
ATOM 632 C C . THR A 1 89 ? -1.778 -9.662 2.901 1.00 98.56 89 THR A C 1
ATOM 634 O O . THR A 1 89 ? -1.878 -10.888 2.953 1.00 98.56 89 THR A O 1
ATOM 637 N N . ARG A 1 90 ? -1.674 -9.014 1.740 1.00 98.56 90 ARG A N 1
ATOM 638 C CA . ARG A 1 90 ? -1.421 -9.677 0.460 1.00 98.56 90 ARG A CA 1
ATOM 639 C C . ARG A 1 90 ? -0.561 -8.798 -0.426 1.00 98.56 90 ARG A C 1
ATOM 641 O O . ARG A 1 90 ? -0.896 -7.650 -0.680 1.00 98.56 90 ARG A O 1
ATOM 648 N N . VAL A 1 91 ? 0.511 -9.378 -0.939 1.00 98.75 91 VAL A N 1
ATOM 649 C CA . VAL A 1 91 ? 1.379 -8.744 -1.929 1.00 98.75 91 VAL A CA 1
ATOM 650 C C . VAL A 1 91 ? 1.126 -9.408 -3.276 1.00 98.75 91 VAL A C 1
ATOM 652 O O . VAL A 1 91 ? 1.111 -10.636 -3.368 1.00 98.75 91 VAL A O 1
ATOM 655 N N . ILE A 1 92 ? 0.905 -8.611 -4.318 1.00 98.69 92 ILE A N 1
ATOM 656 C CA . ILE A 1 92 ? 0.738 -9.084 -5.692 1.00 98.69 92 ILE A CA 1
ATOM 657 C C . ILE A 1 92 ? 1.960 -8.644 -6.501 1.00 98.69 92 ILE A C 1
ATOM 659 O O . ILE A 1 92 ? 2.118 -7.482 -6.870 1.00 98.69 92 ILE A O 1
ATOM 663 N N . CYS A 1 93 ? 2.829 -9.606 -6.789 1.00 98.50 93 CYS A N 1
ATOM 664 C CA . CYS A 1 93 ? 4.006 -9.446 -7.634 1.00 98.50 93 CYS A CA 1
ATOM 665 C C . CYS A 1 93 ? 3.879 -10.379 -8.835 1.00 98.50 93 CYS A C 1
ATOM 667 O O . CYS A 1 93 ? 3.737 -11.588 -8.650 1.00 98.50 93 CYS A O 1
ATOM 669 N N . ARG A 1 94 ? 3.894 -9.825 -10.052 1.00 98.31 94 ARG A N 1
ATOM 670 C CA . ARG A 1 94 ? 3.857 -10.632 -11.276 1.00 98.31 94 ARG A CA 1
ATOM 671 C C . ARG A 1 94 ? 5.250 -11.189 -11.554 1.00 98.31 94 ARG A C 1
ATOM 673 O O . ARG A 1 94 ? 6.254 -10.555 -11.239 1.00 98.31 94 ARG A O 1
ATOM 680 N N . THR A 1 95 ? 5.317 -12.374 -12.149 1.00 98.00 95 THR A N 1
ATOM 681 C CA . THR A 1 95 ? 6.588 -12.954 -12.602 1.00 98.00 95 THR A CA 1
ATOM 682 C C . THR A 1 95 ? 7.253 -12.029 -13.623 1.00 98.00 95 THR A C 1
ATOM 684 O O . THR A 1 95 ? 6.594 -11.576 -14.559 1.00 98.00 95 THR A O 1
ATOM 687 N N . GLY A 1 96 ? 8.548 -11.753 -13.442 1.00 97.69 96 GLY A N 1
ATOM 688 C CA . GLY A 1 96 ? 9.311 -10.833 -14.289 1.00 97.69 96 GLY A CA 1
ATOM 689 C C . GLY A 1 96 ? 9.126 -9.353 -13.944 1.00 97.69 96 GLY A C 1
ATOM 690 O O . GLY A 1 96 ? 9.583 -8.490 -14.696 1.00 97.69 96 GLY A O 1
ATOM 691 N N . ASP A 1 97 ? 8.448 -9.029 -12.841 1.00 98.62 97 ASP A N 1
ATOM 692 C CA . ASP A 1 97 ? 8.473 -7.678 -12.289 1.00 98.62 97 ASP A CA 1
ATOM 693 C C . ASP A 1 97 ? 9.786 -7.445 -11.527 1.00 98.62 97 ASP A C 1
ATOM 695 O O . ASP A 1 97 ? 9.940 -7.847 -10.370 1.00 98.62 97 ASP A O 1
ATOM 699 N N . ASN A 1 98 ? 10.719 -6.746 -12.176 1.00 98.50 98 ASN A N 1
ATOM 700 C CA . ASN A 1 98 ? 12.031 -6.453 -11.609 1.00 98.50 98 ASN A CA 1
ATOM 701 C C . ASN A 1 98 ? 11.961 -5.582 -10.343 1.00 98.50 98 ASN A C 1
ATOM 703 O O . ASN A 1 98 ? 12.843 -5.676 -9.491 1.00 98.50 98 ASN A O 1
ATOM 707 N N . ILE A 1 99 ? 10.907 -4.780 -10.172 1.00 98.62 99 ILE A N 1
ATOM 708 C CA . ILE A 1 99 ? 10.713 -3.964 -8.969 1.00 98.62 99 ILE A CA 1
ATOM 709 C C . ILE A 1 99 ? 10.496 -4.858 -7.747 1.00 98.62 99 ILE A C 1
ATOM 711 O O . ILE A 1 99 ? 11.104 -4.652 -6.698 1.00 98.62 99 ILE A O 1
ATOM 715 N N . CYS A 1 100 ? 9.691 -5.908 -7.904 1.00 98.38 100 CYS A N 1
ATOM 716 C CA . CYS A 1 100 ? 9.491 -6.920 -6.871 1.00 98.38 100 CYS A CA 1
ATOM 717 C C . CYS A 1 100 ? 10.761 -7.726 -6.566 1.00 98.38 100 CYS A C 1
ATOM 719 O O . CYS A 1 100 ? 10.849 -8.363 -5.521 1.00 98.38 100 CYS A O 1
ATOM 721 N N . GLU A 1 101 ? 11.735 -7.743 -7.468 1.00 97.69 101 GLU A N 1
ATOM 722 C CA . GLU A 1 101 ? 12.995 -8.479 -7.326 1.00 97.69 101 GLU A CA 1
ATOM 723 C C . GLU A 1 101 ? 14.110 -7.614 -6.709 1.00 97.69 101 GLU A C 1
ATOM 725 O O . GLU A 1 101 ? 15.255 -8.049 -6.615 1.00 97.69 101 GLU A O 1
ATOM 730 N N . GLY A 1 102 ? 13.777 -6.400 -6.255 1.00 95.50 102 GLY A N 1
ATOM 731 C CA . GLY A 1 102 ? 14.721 -5.454 -5.653 1.00 95.50 102 GLY A CA 1
ATOM 732 C C . GLY A 1 102 ? 15.435 -4.560 -6.666 1.00 95.50 102 GLY A C 1
ATOM 733 O O . GLY A 1 102 ? 16.317 -3.790 -6.290 1.00 95.50 102 GLY A O 1
ATOM 734 N N . GLY A 1 103 ? 15.063 -4.646 -7.943 1.00 96.38 103 GLY A N 1
ATOM 735 C CA . GLY A 1 103 ? 15.525 -3.738 -8.977 1.00 96.38 103 GLY A CA 1
ATOM 736 C C . GLY A 1 103 ? 14.685 -2.463 -9.073 1.00 96.38 103 GLY A C 1
ATOM 737 O O . GLY A 1 103 ? 13.792 -2.189 -8.273 1.00 96.38 103 GLY A O 1
ATOM 738 N N . PHE A 1 104 ? 14.994 -1.664 -10.089 1.00 95.62 104 PHE A N 1
ATOM 739 C CA . PHE A 1 104 ? 14.328 -0.390 -10.382 1.00 95.62 104 PHE A CA 1
ATOM 740 C C . PHE A 1 104 ? 13.918 -0.276 -11.861 1.00 95.62 104 PHE A C 1
ATOM 742 O O . PHE A 1 104 ? 13.502 0.789 -12.317 1.00 95.62 104 PHE A O 1
ATOM 749 N N . THR A 1 105 ? 14.031 -1.373 -12.618 1.00 97.38 105 THR A N 1
ATOM 750 C CA . THR A 1 105 ? 13.680 -1.412 -14.039 1.00 97.38 105 THR A CA 1
ATOM 751 C C . THR A 1 105 ? 12.185 -1.648 -14.205 1.00 97.38 105 THR A C 1
ATOM 753 O O . THR A 1 105 ? 11.630 -2.600 -13.659 1.00 97.38 105 THR A O 1
ATOM 756 N N . ILE A 1 106 ? 11.528 -0.816 -15.010 1.00 97.75 106 ILE A N 1
ATOM 757 C CA . ILE A 1 106 ? 10.106 -0.977 -15.319 1.00 97.75 106 ILE A CA 1
ATOM 758 C C . ILE A 1 106 ? 9.957 -1.982 -16.460 1.00 97.75 106 ILE A C 1
ATOM 760 O O . ILE A 1 106 ? 10.176 -1.656 -17.625 1.00 97.75 106 ILE A O 1
ATOM 764 N N . THR A 1 107 ? 9.595 -3.216 -16.122 1.00 98.31 107 THR A N 1
ATOM 765 C CA . THR A 1 107 ? 9.274 -4.255 -17.109 1.00 98.31 107 THR A CA 1
ATOM 766 C C . THR A 1 107 ? 7.785 -4.203 -17.477 1.00 98.31 107 THR A C 1
ATOM 768 O O . THR A 1 107 ? 6.983 -3.632 -16.731 1.00 98.31 107 THR A O 1
ATOM 771 N N . PRO A 1 108 ? 7.350 -4.843 -18.581 1.00 98.06 108 PRO A N 1
ATOM 772 C CA . PRO A 1 108 ? 5.926 -4.955 -18.897 1.00 98.06 108 PRO A CA 1
ATOM 773 C C . PRO A 1 108 ? 5.100 -5.560 -17.755 1.00 98.06 108 PRO A C 1
ATOM 775 O O . PRO A 1 108 ? 3.990 -5.095 -17.499 1.00 98.06 108 PRO A O 1
ATOM 778 N N . ALA A 1 109 ? 5.658 -6.530 -17.018 1.00 98.31 109 ALA A N 1
ATOM 779 C CA . ALA A 1 109 ? 5.013 -7.140 -15.858 1.00 98.31 109 ALA A CA 1
ATOM 780 C C . ALA A 1 109 ? 4.668 -6.108 -14.768 1.00 98.31 109 ALA A C 1
ATOM 782 O O . ALA A 1 109 ? 3.603 -6.211 -14.165 1.00 98.31 109 ALA A O 1
ATOM 783 N N . HIS A 1 110 ? 5.490 -5.070 -14.580 1.00 98.56 110 HIS A N 1
ATOM 784 C CA . HIS A 1 110 ? 5.211 -4.011 -13.606 1.00 98.56 110 HIS A CA 1
ATOM 785 C C . HIS A 1 110 ? 4.009 -3.133 -14.003 1.00 98.56 110 HIS A C 1
ATOM 787 O O . HIS A 1 110 ? 3.361 -2.540 -13.153 1.00 98.56 110 HIS A O 1
ATOM 793 N N . THR A 1 111 ? 3.657 -3.066 -15.291 1.00 97.88 111 THR A N 1
ATOM 794 C CA . THR A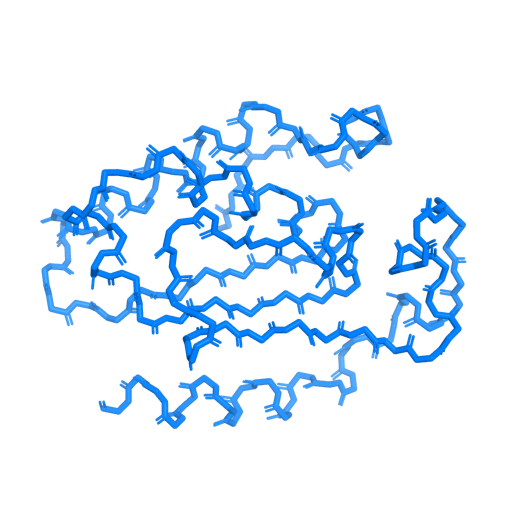 1 111 ? 2.638 -2.134 -15.827 1.00 97.88 111 THR A CA 1
ATOM 795 C C . THR A 1 111 ? 1.258 -2.759 -16.055 1.00 97.88 111 THR A C 1
ATOM 797 O O . THR A 1 111 ? 0.374 -2.124 -16.627 1.00 97.88 111 THR A O 1
ATOM 800 N N . GLN A 1 112 ? 1.066 -4.019 -15.648 1.00 97.62 112 GLN A N 1
ATOM 801 C CA . GLN A 1 112 ? -0.099 -4.827 -16.033 1.00 97.62 112 GLN A CA 1
ATOM 802 C C . GLN A 1 112 ? -1.027 -5.230 -14.877 1.00 97.62 112 GLN A C 1
ATOM 804 O O . GLN A 1 112 ? -1.909 -6.072 -15.053 1.00 97.62 112 GLN A O 1
ATOM 809 N N . TYR A 1 113 ? -0.886 -4.605 -13.708 1.00 98.38 113 TYR A N 1
ATOM 810 C CA . TYR A 1 113 ? -1.658 -4.945 -12.508 1.00 98.38 113 TYR A CA 1
ATOM 811 C C . TYR A 1 113 ? -3.171 -4.721 -12.605 1.00 98.38 113 TYR A C 1
ATOM 813 O O . TYR A 1 113 ? -3.923 -5.274 -11.802 1.00 98.38 113 TYR A O 1
ATOM 821 N N . GLN A 1 114 ? -3.659 -3.998 -13.617 1.00 97.88 114 GLN A N 1
ATOM 822 C CA . GLN A 1 114 ? -5.089 -3.951 -13.940 1.00 97.88 114 GLN A CA 1
ATOM 823 C C . GLN A 1 114 ? -5.686 -5.347 -14.177 1.00 97.88 114 GLN A C 1
ATOM 825 O O . GLN A 1 114 ? -6.859 -5.566 -13.889 1.00 97.88 114 GLN A O 1
ATOM 830 N N . GLN A 1 115 ? -4.880 -6.306 -14.648 1.00 98.25 115 GLN A N 1
ATOM 831 C CA . GLN A 1 115 ? -5.306 -7.694 -14.848 1.00 98.25 115 GLN A CA 1
ATOM 832 C C . GLN A 1 115 ? -5.538 -8.429 -13.518 1.00 98.25 115 GLN A C 1
ATOM 834 O O 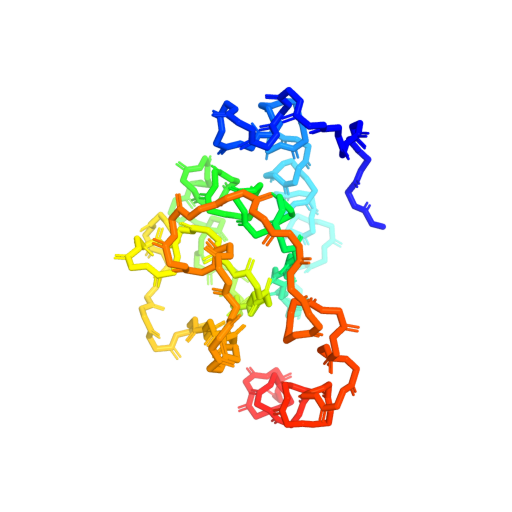. GLN A 1 115 ? -6.333 -9.363 -13.457 1.00 98.25 115 GLN A O 1
ATOM 839 N N . ASP A 1 116 ? -4.877 -7.997 -12.443 1.00 98.50 116 ASP A N 1
ATOM 840 C CA . ASP A 1 116 ? -4.970 -8.602 -11.111 1.00 98.50 116 ASP A CA 1
ATOM 841 C C . ASP A 1 116 ? -6.065 -7.957 -10.244 1.00 98.50 116 ASP A C 1
ATOM 843 O O . ASP A 1 116 ? -6.457 -8.509 -9.210 1.00 98.50 116 ASP A O 1
ATOM 847 N N . ALA A 1 117 ? -6.591 -6.801 -10.664 1.00 97.06 117 ALA A N 1
ATOM 848 C CA . ALA A 1 117 ? -7.575 -6.029 -9.913 1.00 97.06 117 ALA A CA 1
ATOM 849 C C . ALA A 1 117 ? -8.838 -6.832 -9.526 1.00 97.06 117 ALA A C 1
ATOM 851 O O . ALA A 1 117 ? -9.245 -6.735 -8.365 1.00 97.06 117 ALA A O 1
ATOM 852 N N . PRO A 1 118 ? -9.435 -7.684 -10.391 1.00 98.31 118 PRO A N 1
ATOM 853 C CA . PRO A 1 118 ? -10.590 -8.501 -9.998 1.00 98.31 118 PRO A CA 1
ATOM 854 C C . PRO A 1 118 ? -10.284 -9.491 -8.862 1.00 98.31 118 PRO A C 1
ATOM 856 O O . PRO A 1 118 ? -11.064 -9.632 -7.913 1.00 98.31 118 PRO A O 1
ATOM 859 N N . ALA A 1 119 ? -9.125 -10.154 -8.915 1.00 98.12 119 ALA A N 1
ATOM 860 C CA . ALA A 1 119 ? -8.696 -11.095 -7.882 1.00 98.12 119 ALA A CA 1
ATOM 861 C C . ALA A 1 119 ? -8.340 -10.375 -6.569 1.00 98.12 119 ALA A C 1
ATOM 863 O O . ALA A 1 119 ? -8.663 -10.862 -5.480 1.00 98.12 119 ALA A O 1
ATOM 864 N N . ALA A 1 120 ? -7.718 -9.196 -6.665 1.00 98.38 120 ALA A N 1
ATOM 865 C CA . ALA A 1 120 ? -7.426 -8.332 -5.527 1.00 98.38 120 ALA A CA 1
ATOM 866 C C . ALA A 1 120 ? -8.709 -7.855 -4.831 1.00 98.38 120 ALA A C 1
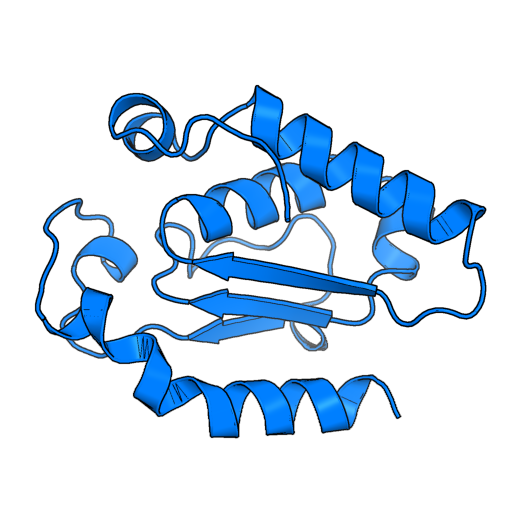ATOM 868 O O . ALA A 1 120 ? -8.846 -7.999 -3.613 1.00 98.38 120 ALA A O 1
ATOM 869 N N . ALA A 1 121 ? -9.680 -7.362 -5.604 1.00 98.00 121 ALA A N 1
ATOM 870 C CA . ALA A 1 121 ? -10.973 -6.917 -5.096 1.00 98.00 121 ALA A CA 1
ATOM 871 C C . ALA A 1 121 ? -11.733 -8.058 -4.408 1.00 98.00 121 ALA A C 1
ATOM 873 O O . ALA A 1 121 ? -12.229 -7.880 -3.298 1.00 98.00 121 ALA A O 1
ATOM 874 N N . SER A 1 122 ? -11.753 -9.250 -5.011 1.00 98.25 122 SER A N 1
ATOM 875 C CA . SER A 1 122 ? -12.396 -10.436 -4.425 1.00 98.25 122 SER A CA 1
ATOM 876 C C . SER A 1 122 ? -11.793 -10.816 -3.067 1.00 98.25 122 SER A C 1
ATOM 878 O O . SER A 1 122 ? -12.511 -11.146 -2.123 1.00 98.25 122 SER A O 1
ATOM 880 N N . TRP A 1 123 ? -10.469 -10.715 -2.932 1.00 98.06 123 TRP A N 1
ATOM 881 C CA . TRP A 1 123 ? -9.765 -11.002 -1.680 1.00 98.06 123 TRP A CA 1
ATOM 882 C C . TRP A 1 123 ? -10.006 -9.953 -0.591 1.00 98.06 123 TRP A C 1
ATOM 884 O O . TRP A 1 123 ? -10.101 -10.306 0.587 1.00 98.06 123 TRP A O 1
ATOM 894 N N . ILE A 1 124 ? -10.124 -8.675 -0.963 1.00 98.12 124 ILE A N 1
ATOM 895 C CA . ILE A 1 124 ? -10.528 -7.617 -0.030 1.00 98.12 124 ILE A CA 1
ATOM 896 C C . ILE A 1 124 ? -11.980 -7.815 0.398 1.00 98.12 124 ILE A C 1
ATOM 898 O O . ILE A 1 124 ? -12.265 -7.790 1.594 1.00 98.12 124 ILE A O 1
ATOM 902 N N . ALA A 1 125 ? -12.885 -8.079 -0.546 1.00 97.81 125 ALA A N 1
ATOM 903 C CA . ALA A 1 125 ? -14.302 -8.299 -0.272 1.00 97.81 125 ALA A CA 1
ATOM 904 C C . ALA A 1 125 ? -14.525 -9.429 0.743 1.00 97.81 125 ALA A C 1
ATOM 906 O O . ALA A 1 125 ? -15.396 -9.317 1.597 1.00 97.81 125 ALA A O 1
ATOM 907 N N . SER A 1 126 ? -13.705 -10.485 0.728 1.00 96.94 126 SER A N 1
ATOM 908 C CA . SER A 1 126 ? -13.800 -11.571 1.714 1.00 96.94 126 SER A CA 1
ATOM 909 C C . SER A 1 126 ? -13.358 -11.185 3.139 1.00 96.94 126 SER A C 1
ATOM 911 O O . SER A 1 126 ? -13.473 -12.011 4.038 1.00 96.94 126 SER A O 1
ATOM 913 N N . ARG A 1 127 ? -12.810 -9.980 3.354 1.00 95.06 127 ARG A N 1
ATOM 914 C CA . ARG A 1 127 ? -12.283 -9.486 4.647 1.00 95.06 127 ARG A CA 1
ATOM 915 C C . ARG A 1 127 ? -13.075 -8.332 5.238 1.00 95.06 127 ARG A C 1
ATOM 917 O O . ARG A 1 127 ? -12.965 -8.071 6.432 1.00 95.06 127 ARG A O 1
ATOM 924 N N . VAL A 1 128 ? -13.808 -7.611 4.396 1.00 93.44 128 VAL A N 1
ATOM 925 C CA . VAL A 1 128 ? -14.538 -6.394 4.780 1.00 93.44 128 VAL A CA 1
ATOM 926 C C . VAL A 1 128 ? -16.049 -6.605 4.873 1.00 93.44 128 VAL A C 1
ATOM 928 O O . VAL A 1 128 ? -16.772 -5.632 5.073 1.00 93.44 128 VAL A O 1
ATOM 931 N N . ARG A 1 129 ? -16.509 -7.851 4.717 1.00 76.06 129 ARG A N 1
ATOM 932 C CA . ARG A 1 129 ? -17.891 -8.250 5.005 1.00 76.06 129 ARG A CA 1
ATOM 933 C C . ARG A 1 129 ? -18.215 -8.128 6.493 1.00 76.06 129 ARG A C 1
ATOM 935 O O . ARG A 1 129 ? -17.285 -8.233 7.329 1.00 76.06 129 ARG A O 1
#

Sequence (129 aa):
GVTYPANVAGFLAGGDAAGSRTMAQLTARAVTQCPNTKIVLSGYSQGAQVVHNAAGQLTAAQTNRVTAVLTFGDPKRNQPFGTIPASRTRVICRTGDNICEGGFTITPAHTQYQQDAPAAASWIASRVR

Secondary structure (DSSP, 8-state):
-------HHHHHTTS-HHHHHHHHHHHHHHHHH-TT--EEEEEETHHHHHHHHHHTTS-HHHHHHEEEEEEES-TTTTS--TT--GGGEEEE--TT-TTTTT-----GGGG-GGGTHHHHHHHHHHHH-

Radius of gyration: 14.1 Å; chains: 1; bounding box: 33×26×38 Å

InterPro domains:
  IPR000675 Cutinase/acetylxylan esterase [PF01083] (1-127)
  IPR000675 Cutinase/acetylxylan esterase [SM01110] (1-128)
  IPR011150 Cutinase, monofunctional [PR00129] (32-51)
  IPR011150 Cutinase, monofunctional [PR00129] (91-116)
  IPR011150 Cutinase, monofunctional [PTHR48250] (1-128)
  IPR029058 Alpha/Beta hydrolase fold [G3DSA:3.40.50.1820] (1-129)
  IPR029058 Alpha/Beta hydrolase fold [SSF53474] (4-128)
  IPR043579 Cutinase, aspartate and histidine active sites [PS00931] (93-110)
  IPR043580 Cutinase, serine active site [PS00155] (35-47)